Protein AF-A0A9N8DLI1-F1 (afdb_monomer)

Organism: NCBI:txid568900

pLDDT: mean 84.22, std 17.01, range [37.91, 98.12]

Foldseek 3Di:
DDDQDPDDLVRLLVVVVCCQQPPDDPVSNVLVVLLVCLLQVCCVPPVPFPLNVLSVVLVVQLSSVLSVVCRVVVHDDLCSLVSLVSVVVSLVVLVVCLVVVVGDPDPVVSVSSVVNSVSSVVSNVVSVVSVCCVPPVVDPPPPVRDPDPPPPPPD

Structure (mmCIF, N/CA/C/O backbone):
data_AF-A0A9N8DLI1-F1
#
_entry.id   AF-A0A9N8DLI1-F1
#
loop_
_atom_site.group_PDB
_atom_site.id
_atom_site.type_symbol
_atom_site.label_atom_id
_atom_site.label_alt_id
_atom_site.label_comp_id
_atom_site.label_asym_id
_atom_site.label_entity_id
_atom_site.label_seq_id
_atom_site.pdbx_PDB_ins_code
_atom_site.Cartn_x
_atom_site.Cartn_y
_atom_site.Cartn_z
_atom_site.occupancy
_atom_site.B_iso_or_equiv
_atom_site.auth_seq_id
_atom_site.auth_comp_id
_atom_site.auth_asym_id
_atom_site.auth_atom_id
_atom_site.pdbx_PDB_model_num
ATOM 1 N N . MET A 1 1 ? -13.341 13.118 25.502 1.00 39.91 1 MET A N 1
ATOM 2 C CA . MET A 1 1 ? -11.985 12.833 24.986 1.00 39.91 1 MET A CA 1
ATOM 3 C C . MET A 1 1 ? -11.556 11.489 25.553 1.00 39.91 1 MET A C 1
ATOM 5 O O . MET A 1 1 ? -11.297 11.424 26.745 1.00 39.91 1 MET A O 1
ATOM 9 N N . MET A 1 2 ? -11.585 10.413 24.760 1.00 39.50 2 MET A N 1
ATOM 10 C CA . MET A 1 2 ? -11.007 9.127 25.178 1.00 39.50 2 MET A CA 1
ATOM 11 C C . MET A 1 2 ? -9.480 9.248 25.157 1.00 39.50 2 MET A C 1
ATOM 13 O O . MET A 1 2 ? -8.922 9.798 24.210 1.00 39.50 2 MET A O 1
ATOM 17 N N . SER A 1 3 ? -8.821 8.794 26.222 1.00 46.59 3 SER A N 1
ATOM 18 C CA . SER A 1 3 ? -7.362 8.766 26.324 1.00 46.59 3 SER A CA 1
ATOM 19 C C . SER A 1 3 ? -6.767 7.864 25.234 1.00 46.59 3 SER A C 1
ATOM 21 O O . SER A 1 3 ? -7.313 6.777 25.023 1.00 46.59 3 SER A O 1
ATOM 23 N N . PRO A 1 4 ? -5.648 8.243 24.588 1.00 54.41 4 PRO A N 1
ATOM 24 C CA . PRO A 1 4 ? -4.951 7.372 23.647 1.00 54.41 4 PRO A CA 1
ATOM 25 C C . PRO A 1 4 ? -4.639 6.029 24.313 1.00 54.41 4 PRO A C 1
ATOM 27 O O . PRO A 1 4 ? -4.115 5.996 25.429 1.00 54.41 4 PRO A O 1
ATOM 30 N N . THR A 1 5 ? -4.965 4.918 23.655 1.00 56.47 5 THR A N 1
ATOM 31 C CA . THR A 1 5 ? -4.577 3.585 24.126 1.00 56.47 5 THR A CA 1
ATOM 32 C C . THR A 1 5 ? -3.052 3.514 24.197 1.00 56.47 5 THR A C 1
ATOM 34 O O . THR A 1 5 ? -2.377 3.656 23.181 1.00 56.47 5 THR A O 1
ATOM 37 N N . THR A 1 6 ? -2.499 3.291 25.388 1.00 63.59 6 THR A N 1
ATOM 38 C CA . THR A 1 6 ? -1.052 3.288 25.685 1.00 63.59 6 THR A CA 1
ATOM 39 C C . THR A 1 6 ? -0.322 2.031 25.186 1.00 63.59 6 THR A C 1
ATOM 41 O O . THR A 1 6 ? 0.700 1.628 25.747 1.00 63.59 6 THR A O 1
ATOM 44 N N . SER A 1 7 ? -0.833 1.360 24.150 1.00 71.75 7 SER A N 1
ATOM 45 C CA . SER A 1 7 ? -0.182 0.177 23.588 1.00 71.75 7 SER A CA 1
ATOM 46 C C . SER A 1 7 ? 1.100 0.578 22.854 1.00 71.75 7 SER A C 1
ATOM 48 O O . SER A 1 7 ? 1.153 1.583 22.148 1.00 71.75 7 SER A O 1
ATOM 50 N N . SER A 1 8 ? 2.165 -0.207 23.021 1.00 87.19 8 SER A N 1
ATOM 51 C CA . SER A 1 8 ? 3.392 -0.014 22.249 1.00 87.19 8 SER A CA 1
ATOM 52 C C . SER A 1 8 ? 3.128 -0.257 20.757 1.00 87.19 8 SER A C 1
ATOM 54 O O . SER A 1 8 ? 2.272 -1.068 20.399 1.00 87.19 8 SER A O 1
ATOM 56 N N . LEU A 1 9 ? 3.884 0.413 19.879 1.00 86.12 9 LEU A N 1
ATOM 57 C CA . LEU A 1 9 ? 3.731 0.287 18.422 1.00 86.12 9 LEU A CA 1
ATOM 58 C C . LEU A 1 9 ? 3.698 -1.183 17.933 1.00 86.12 9 LEU A C 1
ATOM 60 O O . LEU A 1 9 ? 2.785 -1.523 17.179 1.00 86.12 9 LEU A O 1
ATOM 64 N N . PRO A 1 10 ? 4.586 -2.097 18.392 1.00 88.69 10 PRO A N 1
ATOM 65 C CA . PRO A 1 10 ? 4.531 -3.500 17.975 1.00 88.69 10 PRO A CA 1
ATOM 66 C C . PRO A 1 10 ? 3.240 -4.202 18.402 1.00 88.69 10 PRO A C 1
ATOM 68 O O . PRO A 1 10 ? 2.704 -5.021 17.660 1.00 88.69 10 PRO A O 1
ATOM 71 N N . ARG A 1 11 ? 2.712 -3.870 19.585 1.00 88.75 11 ARG A N 1
ATOM 72 C CA . ARG A 1 11 ? 1.458 -4.441 20.077 1.00 88.75 11 ARG A CA 1
ATOM 73 C C . ARG A 1 11 ? 0.274 -3.971 19.238 1.00 88.75 11 ARG A C 1
ATOM 75 O O . ARG A 1 11 ? -0.532 -4.803 18.840 1.00 88.75 11 ARG A O 1
ATOM 82 N N . ALA A 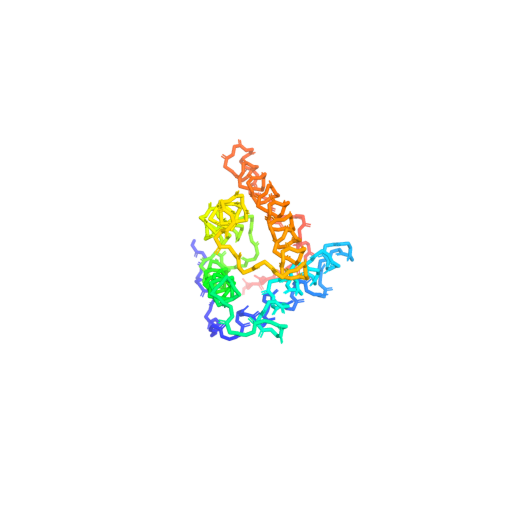1 12 ? 0.200 -2.677 18.926 1.00 87.69 12 ALA A N 1
ATOM 83 C CA . ALA A 1 12 ? -0.847 -2.132 18.062 1.00 87.69 12 ALA A CA 1
ATOM 84 C C . ALA A 1 12 ? -0.821 -2.771 16.665 1.00 87.69 12 ALA A C 1
ATOM 86 O O . ALA A 1 12 ? -1.864 -3.149 16.138 1.00 87.69 12 ALA A O 1
ATOM 87 N N . MET A 1 13 ? 0.374 -2.968 16.099 1.00 88.38 13 MET A N 1
ATOM 88 C CA . MET A 1 13 ? 0.537 -3.653 14.817 1.00 88.38 13 MET A CA 1
ATOM 89 C C . MET A 1 13 ? 0.039 -5.107 14.880 1.00 88.38 13 MET A C 1
ATOM 91 O O . MET A 1 13 ? -0.690 -5.546 13.993 1.00 88.38 13 MET A O 1
ATOM 95 N N . MET A 1 14 ? 0.375 -5.849 15.942 1.00 89.94 14 MET A N 1
ATOM 96 C CA . MET A 1 14 ? -0.097 -7.227 16.134 1.00 89.94 14 MET A CA 1
ATOM 97 C C . MET A 1 14 ? -1.614 -7.311 16.336 1.00 89.94 14 MET A C 1
ATOM 99 O O . MET A 1 14 ? -2.251 -8.216 15.798 1.00 89.94 14 MET A O 1
ATOM 103 N N . GLU A 1 15 ? -2.204 -6.375 17.079 1.00 89.00 15 GLU A N 1
ATOM 104 C CA . GLU A 1 15 ? -3.658 -6.276 17.248 1.00 89.00 15 GLU A CA 1
ATOM 105 C C . GLU A 1 15 ? -4.347 -5.997 15.907 1.00 89.00 15 GLU A C 1
ATOM 107 O O . GLU A 1 15 ? -5.301 -6.692 15.549 1.00 89.00 15 GLU A O 1
ATOM 112 N N . LEU A 1 16 ? -3.819 -5.048 15.129 1.00 87.06 16 LEU A N 1
ATOM 113 C CA . LEU A 1 16 ? -4.317 -4.701 13.800 1.00 87.06 16 LEU A CA 1
ATOM 114 C C . LEU A 1 16 ? -4.292 -5.910 12.857 1.00 87.06 16 LEU A C 1
ATOM 116 O O . LEU A 1 16 ? -5.321 -6.267 12.278 1.00 87.06 16 LEU A O 1
ATOM 120 N N . VAL A 1 17 ? -3.148 -6.591 12.764 1.00 87.94 17 VAL A N 1
ATOM 121 C CA . VAL A 1 17 ? -2.988 -7.795 11.935 1.00 87.94 17 VAL A CA 1
ATOM 122 C C . VAL A 1 17 ? -3.906 -8.921 12.419 1.00 87.94 17 VAL A C 1
ATOM 124 O O . VAL A 1 17 ? -4.575 -9.568 11.612 1.00 87.94 17 VAL A O 1
ATOM 127 N N . GLY A 1 18 ? -3.997 -9.138 13.733 1.00 87.31 18 GLY A N 1
ATOM 128 C CA . GLY A 1 18 ? -4.867 -10.157 14.319 1.00 87.31 18 GLY A CA 1
ATOM 129 C C . GLY A 1 18 ? -6.342 -9.931 13.984 1.00 87.31 18 GLY A C 1
ATOM 130 O O . GLY A 1 18 ? -7.045 -10.874 13.620 1.00 87.31 18 GLY A O 1
ATOM 131 N N . ILE A 1 19 ? -6.813 -8.683 14.035 1.00 86.88 19 ILE A N 1
ATOM 132 C CA . ILE A 1 19 ? -8.185 -8.332 13.646 1.00 86.88 19 ILE A CA 1
ATOM 133 C C . ILE A 1 19 ? -8.413 -8.619 12.157 1.00 86.88 19 ILE A C 1
ATOM 135 O O . ILE A 1 19 ? -9.388 -9.296 11.815 1.00 86.88 19 ILE A O 1
ATOM 139 N N . MET A 1 20 ? -7.503 -8.178 11.285 1.00 85.62 20 MET A N 1
ATOM 140 C CA . MET A 1 20 ? -7.612 -8.387 9.835 1.00 85.62 20 MET A CA 1
ATOM 141 C C . MET A 1 20 ? -7.672 -9.869 9.454 1.00 85.62 20 MET A C 1
ATOM 143 O O . MET A 1 20 ? -8.446 -10.252 8.580 1.00 85.62 20 MET A O 1
ATOM 147 N N . LEU A 1 21 ? -6.881 -10.719 10.115 1.00 86.19 21 LEU A N 1
ATOM 148 C CA . LEU A 1 21 ? -6.767 -12.136 9.758 1.00 86.19 21 LEU A CA 1
ATOM 149 C C . LEU A 1 21 ? -7.802 -13.032 10.445 1.00 86.19 21 LEU A C 1
ATOM 151 O O . LEU A 1 21 ? -8.204 -14.050 9.879 1.00 86.19 21 LEU A O 1
ATOM 155 N N . LEU A 1 22 ? -8.247 -12.686 11.655 1.00 88.31 22 LEU A N 1
ATOM 156 C CA . LEU A 1 22 ? -9.095 -13.573 12.461 1.00 88.31 22 LEU A CA 1
ATOM 157 C C . LEU A 1 22 ? -10.547 -13.113 12.547 1.00 88.31 22 LEU A C 1
ATOM 159 O O . LEU A 1 22 ? -11.433 -13.955 12.712 1.00 88.31 22 LEU A O 1
ATOM 163 N N . LYS A 1 23 ? -10.808 -11.806 12.428 1.00 86.38 23 LYS A N 1
ATOM 164 C CA . LYS A 1 23 ? -12.135 -11.233 12.698 1.00 86.38 23 LYS A CA 1
ATOM 165 C C . LYS A 1 23 ? -12.874 -10.749 11.455 1.00 86.38 23 LYS A C 1
ATOM 167 O O . LYS A 1 23 ? -14.099 -10.731 11.467 1.00 86.38 23 LYS A O 1
ATOM 172 N N . PHE A 1 24 ? -12.178 -10.418 10.370 1.00 84.06 24 PHE A N 1
ATOM 173 C CA . PHE A 1 24 ? -12.847 -10.001 9.132 1.00 84.06 24 PHE A CA 1
ATOM 174 C C . PHE A 1 24 ? -13.675 -11.142 8.510 1.00 84.06 24 PHE A C 1
ATOM 176 O O . PHE A 1 24 ? -13.398 -12.310 8.763 1.00 84.06 24 PHE A O 1
ATOM 183 N N . PRO A 1 25 ? -14.689 -10.867 7.682 1.00 89.31 25 PRO A N 1
ATOM 184 C CA . PRO A 1 25 ? -15.332 -11.878 6.844 1.00 89.31 25 PRO A CA 1
ATOM 185 C C . PRO A 1 25 ? -14.320 -12.671 5.988 1.00 89.31 25 PRO A C 1
ATOM 187 O O . PRO A 1 25 ? -13.335 -12.085 5.531 1.00 89.31 25 PRO A O 1
ATOM 190 N N . PRO A 1 26 ? -14.544 -13.972 5.706 1.00 89.62 26 PRO A N 1
ATOM 191 C CA . PRO A 1 26 ? -13.588 -14.802 4.963 1.00 89.62 26 PRO A CA 1
ATOM 192 C C . PRO A 1 26 ? -13.160 -14.224 3.609 1.00 89.62 26 PRO A C 1
ATOM 194 O O . PRO A 1 26 ? -11.979 -14.263 3.274 1.00 89.62 26 PRO A O 1
ATOM 197 N N . PHE A 1 27 ? -14.090 -13.629 2.855 1.00 90.88 27 PHE A N 1
ATOM 198 C CA . PHE A 1 27 ? -13.770 -13.026 1.560 1.00 90.88 27 PHE A CA 1
ATOM 199 C C . PHE A 1 27 ? -12.796 -11.841 1.692 1.00 90.88 27 PHE A C 1
ATOM 201 O O . PHE A 1 27 ? -11.872 -11.724 0.890 1.00 90.88 27 PHE A O 1
ATOM 208 N N . LEU A 1 28 ? -12.936 -11.009 2.735 1.00 88.69 28 LEU A N 1
ATOM 209 C CA . LEU A 1 28 ? -12.012 -9.902 3.004 1.00 88.69 28 LEU A CA 1
ATOM 210 C C . LEU A 1 28 ? -10.641 -10.407 3.450 1.00 88.69 28 LEU A C 1
ATOM 212 O O . LEU A 1 28 ? -9.632 -9.838 3.051 1.00 88.69 28 LEU A O 1
ATOM 216 N N . ARG A 1 29 ? -10.577 -11.505 4.212 1.00 91.88 29 ARG A N 1
ATOM 217 C CA . ARG A 1 29 ? -9.291 -12.132 4.568 1.00 91.88 29 ARG A CA 1
ATOM 218 C C . ARG A 1 29 ? -8.546 -12.605 3.327 1.00 91.88 29 ARG A C 1
ATOM 220 O O . ARG A 1 29 ? -7.366 -12.311 3.185 1.00 91.88 29 ARG A O 1
ATOM 227 N N . ILE A 1 30 ? -9.237 -13.309 2.426 1.00 94.56 30 ILE A N 1
ATOM 228 C CA . ILE A 1 30 ? -8.654 -13.783 1.162 1.00 94.56 30 ILE A CA 1
ATOM 229 C C . ILE A 1 30 ? -8.159 -12.592 0.338 1.00 94.56 30 ILE A C 1
ATOM 231 O O . ILE A 1 30 ? -7.045 -12.636 -0.186 1.00 94.56 30 ILE A O 1
ATOM 235 N N . TRP A 1 31 ? -8.945 -11.514 0.271 1.00 94.81 31 TRP A N 1
ATOM 236 C CA . TRP A 1 31 ? -8.546 -10.289 -0.418 1.00 94.81 31 TRP A CA 1
ATOM 237 C C . TRP A 1 31 ? -7.285 -9.662 0.189 1.00 94.81 31 TRP A C 1
ATOM 239 O O . TRP A 1 31 ? -6.338 -9.381 -0.539 1.00 94.81 31 TRP A O 1
ATOM 249 N N . ILE A 1 32 ? -7.223 -9.512 1.515 1.00 91.81 32 ILE A N 1
ATOM 250 C CA . ILE A 1 32 ? -6.060 -8.948 2.221 1.00 91.81 32 ILE A CA 1
ATOM 251 C C . ILE A 1 32 ? -4.819 -9.813 2.015 1.00 91.81 32 ILE A C 1
ATOM 253 O O . ILE A 1 32 ? -3.756 -9.285 1.699 1.00 91.81 32 ILE A O 1
ATOM 257 N N . ILE A 1 33 ? -4.945 -11.137 2.148 1.00 94.19 33 ILE A N 1
ATOM 258 C CA . ILE A 1 33 ? -3.837 -12.068 1.904 1.00 94.19 33 ILE A CA 1
ATOM 259 C C . ILE A 1 33 ? -3.339 -11.904 0.468 1.00 94.19 33 ILE A C 1
ATOM 261 O O . ILE A 1 33 ? -2.144 -11.732 0.260 1.00 94.19 33 ILE A O 1
ATOM 265 N N . THR A 1 34 ? -4.251 -11.868 -0.506 1.00 95.31 34 THR A N 1
ATOM 266 C CA . THR A 1 34 ? -3.912 -11.645 -1.918 1.00 95.31 34 THR A CA 1
ATOM 267 C C . THR A 1 34 ? -3.157 -10.327 -2.095 1.00 95.31 34 THR A C 1
ATOM 269 O O . THR A 1 34 ? -2.069 -10.311 -2.668 1.00 95.31 34 THR A O 1
ATOM 272 N N . LEU A 1 35 ? -3.683 -9.230 -1.548 1.00 94.31 35 LEU A N 1
ATOM 273 C CA . LEU A 1 35 ? -3.079 -7.902 -1.634 1.00 94.31 35 LEU A CA 1
ATOM 274 C C . LEU A 1 35 ? -1.656 -7.884 -1.055 1.00 94.31 35 LEU A C 1
ATOM 276 O O . LEU A 1 35 ? -0.726 -7.393 -1.698 1.00 94.31 35 LEU A O 1
ATOM 280 N N . VAL A 1 36 ? -1.468 -8.447 0.141 1.00 93.62 36 VAL A N 1
ATOM 281 C CA . VAL A 1 36 ? -0.160 -8.525 0.805 1.00 93.62 36 VAL A CA 1
ATOM 282 C C . VAL A 1 36 ? 0.798 -9.407 0.004 1.00 93.62 36 VAL A C 1
ATOM 284 O O . VAL A 1 36 ? 1.944 -9.014 -0.212 1.00 93.62 36 VAL A O 1
ATOM 287 N N . SER A 1 37 ? 0.336 -10.552 -0.504 1.00 95.12 37 SER A N 1
ATOM 288 C CA . SER A 1 37 ? 1.142 -11.446 -1.340 1.00 95.12 37 SER A CA 1
ATOM 289 C C . SER A 1 37 ? 1.628 -10.766 -2.617 1.00 95.12 37 SER A C 1
ATOM 291 O O . SER A 1 37 ? 2.796 -10.920 -2.963 1.00 95.12 37 SER A O 1
ATOM 293 N N . PHE A 1 38 ? 0.791 -9.974 -3.293 1.00 95.81 38 PHE A N 1
ATOM 294 C CA . PHE A 1 38 ? 1.227 -9.221 -4.472 1.00 95.81 38 PHE A CA 1
ATOM 295 C C . PHE A 1 38 ? 2.280 -8.166 -4.121 1.00 95.81 38 PHE A C 1
ATOM 297 O O . PHE A 1 38 ? 3.299 -8.088 -4.805 1.00 95.81 38 PHE A O 1
ATOM 304 N N . ASN A 1 39 ? 2.080 -7.399 -3.045 1.00 96.00 39 ASN A N 1
ATOM 305 C CA . ASN A 1 39 ? 3.008 -6.332 -2.653 1.00 96.00 39 ASN A CA 1
ATOM 306 C C . ASN A 1 39 ? 4.348 -6.870 -2.104 1.00 96.00 39 ASN A C 1
ATOM 308 O O . ASN A 1 39 ? 5.394 -6.279 -2.365 1.00 96.00 39 ASN A O 1
ATOM 312 N N . ILE A 1 40 ? 4.350 -8.006 -1.396 1.00 95.69 40 ILE A N 1
ATOM 313 C CA . ILE A 1 40 ? 5.581 -8.657 -0.905 1.00 95.69 40 ILE A CA 1
ATOM 314 C C . ILE A 1 40 ? 6.242 -9.512 -1.993 1.00 95.69 40 ILE A C 1
ATOM 316 O O . ILE A 1 40 ? 7.466 -9.603 -2.042 1.00 95.69 40 ILE A O 1
ATOM 320 N N . GLY A 1 41 ? 5.470 -10.115 -2.900 1.00 94.44 41 GLY A N 1
ATOM 321 C CA . GLY A 1 41 ? 5.989 -11.027 -3.924 1.00 94.44 41 GLY A CA 1
ATOM 322 C C . GLY A 1 41 ? 7.121 -10.422 -4.755 1.00 94.44 41 GLY A C 1
ATOM 323 O O . GLY A 1 41 ? 8.076 -11.115 -5.084 1.00 94.44 41 GLY A O 1
ATOM 324 N N . GLY A 1 42 ? 7.084 -9.110 -4.994 1.00 91.12 42 GLY A N 1
ATOM 325 C CA . GLY A 1 42 ? 8.132 -8.395 -5.718 1.00 91.12 42 GLY A CA 1
ATOM 326 C C . GLY A 1 42 ? 9.510 -8.505 -5.083 1.00 91.12 42 GLY A C 1
ATOM 327 O O . GLY A 1 42 ? 10.471 -8.821 -5.776 1.00 91.12 42 GLY A O 1
ATOM 328 N N . ILE A 1 43 ? 9.629 -8.263 -3.774 1.00 94.06 43 ILE A N 1
ATOM 329 C CA . ILE A 1 43 ? 10.945 -8.297 -3.121 1.00 94.06 43 ILE A CA 1
ATOM 330 C C . ILE A 1 43 ? 11.495 -9.726 -3.032 1.00 94.06 43 ILE A C 1
ATOM 332 O O . ILE A 1 43 ? 12.707 -9.913 -3.032 1.00 94.06 43 ILE A O 1
ATOM 336 N N . LEU A 1 44 ? 10.614 -10.732 -2.999 1.00 95.12 44 LEU A N 1
ATOM 337 C CA . LEU A 1 44 ? 10.999 -12.144 -2.960 1.00 95.12 44 LEU A CA 1
ATOM 338 C C . LEU A 1 44 ? 11.425 -12.671 -4.335 1.00 95.12 44 LEU A C 1
ATOM 340 O O . LEU A 1 44 ? 12.391 -13.421 -4.429 1.00 95.12 44 LEU A O 1
ATOM 344 N N . LEU A 1 45 ? 10.702 -12.287 -5.389 1.00 93.88 45 LEU A N 1
ATOM 345 C CA . LEU A 1 45 ? 10.912 -12.796 -6.746 1.00 93.88 45 LEU A CA 1
ATOM 346 C C . LEU A 1 45 ? 11.921 -11.955 -7.539 1.00 93.88 45 LEU A C 1
ATOM 348 O O . LEU A 1 45 ? 12.699 -12.504 -8.313 1.00 93.88 45 LEU A O 1
ATOM 352 N N . PHE A 1 46 ? 11.942 -10.634 -7.330 1.00 94.31 46 PHE A N 1
ATOM 353 C CA . PHE A 1 46 ? 12.775 -9.690 -8.082 1.00 94.31 46 PHE A CA 1
ATOM 354 C C . PHE A 1 46 ? 13.472 -8.667 -7.153 1.00 94.31 46 PHE A C 1
ATOM 356 O O . PHE A 1 46 ? 13.245 -7.457 -7.265 1.00 94.31 46 PHE A O 1
ATOM 363 N N . PRO A 1 47 ? 14.354 -9.104 -6.233 1.00 94.75 47 PRO A N 1
ATOM 364 C CA . PRO A 1 47 ? 14.953 -8.237 -5.207 1.00 94.75 47 PRO A CA 1
ATOM 365 C C . PRO A 1 47 ? 15.833 -7.104 -5.759 1.00 94.75 47 PRO A C 1
ATOM 367 O O . PRO A 1 47 ? 16.030 -6.083 -5.099 1.00 94.75 47 PRO A O 1
ATOM 370 N N . SER A 1 48 ? 16.385 -7.263 -6.964 1.00 94.06 48 SER A N 1
ATOM 371 C CA . SER A 1 48 ? 17.287 -6.278 -7.576 1.00 94.06 48 SER A CA 1
ATOM 372 C C . SER A 1 48 ? 16.558 -5.152 -8.313 1.00 94.06 48 SER A C 1
ATOM 374 O O . SER A 1 48 ? 17.165 -4.112 -8.578 1.00 94.06 48 SER A O 1
ATOM 376 N N . VAL A 1 49 ? 15.270 -5.333 -8.611 1.00 94.50 49 VAL A N 1
ATOM 377 C CA . VAL A 1 49 ? 14.455 -4.418 -9.419 1.00 94.50 49 VAL A CA 1
ATOM 378 C C . VAL A 1 49 ? 14.071 -3.174 -8.607 1.00 94.50 49 VAL A C 1
ATOM 380 O O . VAL A 1 49 ? 13.856 -3.233 -7.398 1.00 94.50 49 VAL A O 1
ATOM 383 N N . LEU A 1 50 ? 14.030 -2.005 -9.251 1.00 95.88 50 LEU A N 1
ATOM 384 C CA . LEU A 1 50 ? 13.726 -0.746 -8.566 1.00 95.88 50 LEU A CA 1
ATOM 385 C C . LEU A 1 50 ? 12.267 -0.710 -8.102 1.00 95.88 50 LEU A C 1
ATOM 387 O O . LEU A 1 50 ? 11.979 -0.348 -6.964 1.00 95.88 50 LEU A O 1
ATOM 391 N N . GLU A 1 51 ? 11.355 -1.109 -8.979 1.00 96.56 51 GLU A N 1
ATOM 392 C CA . GLU A 1 51 ? 9.916 -1.111 -8.754 1.00 96.56 51 GLU A CA 1
ATOM 393 C C . GLU A 1 51 ? 9.555 -1.938 -7.516 1.00 96.56 51 GLU A C 1
ATOM 395 O O . GLU A 1 51 ? 8.755 -1.490 -6.700 1.00 96.56 51 GLU A O 1
ATOM 400 N N . THR A 1 52 ? 10.199 -3.091 -7.311 1.00 96.00 52 THR A N 1
ATOM 401 C CA . THR A 1 52 ? 9.940 -3.960 -6.151 1.00 96.00 52 THR A CA 1
ATOM 402 C C . THR A 1 52 ? 10.390 -3.333 -4.841 1.00 96.00 52 THR A C 1
ATOM 404 O O . THR A 1 52 ? 9.659 -3.397 -3.853 1.00 96.00 52 THR A O 1
ATOM 407 N N . LYS A 1 53 ? 11.541 -2.653 -4.834 1.00 97.25 53 LYS A N 1
ATOM 408 C CA . LYS A 1 53 ? 12.029 -1.895 -3.672 1.00 97.25 53 LYS A CA 1
ATOM 409 C C . LYS A 1 53 ? 11.096 -0.739 -3.329 1.00 97.25 53 LYS A C 1
ATOM 411 O O . LYS A 1 53 ? 10.807 -0.522 -2.156 1.00 97.25 53 LYS A O 1
ATOM 416 N N . VAL A 1 54 ? 10.603 -0.020 -4.338 1.00 97.75 54 VAL A N 1
ATOM 417 C CA . VAL A 1 54 ? 9.665 1.096 -4.145 1.00 97.75 54 VAL A CA 1
ATOM 418 C C . VAL A 1 54 ? 8.315 0.592 -3.627 1.00 97.75 54 VAL A C 1
ATOM 420 O O . VAL A 1 54 ? 7.807 1.142 -2.652 1.00 97.75 54 VAL A O 1
ATOM 423 N N . ILE A 1 55 ? 7.765 -0.482 -4.207 1.00 97.69 55 ILE A N 1
ATOM 424 C CA . ILE A 1 55 ? 6.530 -1.127 -3.727 1.00 97.69 55 ILE A CA 1
ATOM 425 C C . ILE A 1 55 ? 6.694 -1.568 -2.268 1.00 97.69 55 ILE A C 1
ATOM 427 O O . ILE A 1 55 ? 5.846 -1.262 -1.432 1.00 97.69 55 ILE A O 1
ATOM 431 N N . PHE A 1 56 ? 7.811 -2.221 -1.936 1.00 97.31 56 PHE A N 1
ATOM 432 C CA . PHE A 1 56 ? 8.095 -2.654 -0.571 1.00 97.31 56 PHE A CA 1
ATOM 433 C C . PHE A 1 56 ? 8.234 -1.471 0.398 1.00 97.31 56 PHE A C 1
ATOM 435 O O . PHE A 1 56 ? 7.700 -1.515 1.506 1.00 97.31 56 PHE A O 1
ATOM 442 N N . ALA A 1 57 ? 8.894 -0.384 -0.007 1.00 97.12 57 ALA A N 1
ATOM 443 C CA . ALA A 1 57 ? 8.995 0.824 0.807 1.00 97.12 57 ALA A CA 1
ATOM 444 C C . ALA A 1 57 ? 7.616 1.450 1.073 1.00 97.12 57 ALA A C 1
ATOM 446 O O . ALA A 1 57 ? 7.297 1.763 2.219 1.00 97.12 57 ALA A O 1
ATOM 447 N N . VAL A 1 58 ? 6.774 1.577 0.041 1.00 97.25 58 VAL A N 1
ATOM 448 C CA . VAL A 1 58 ? 5.402 2.098 0.164 1.00 97.25 58 VAL A CA 1
ATOM 449 C C . VAL A 1 58 ? 4.544 1.216 1.066 1.00 97.25 58 VAL A C 1
ATOM 451 O O . VAL A 1 58 ? 3.860 1.746 1.939 1.00 97.25 58 VAL A O 1
ATOM 454 N N . LEU A 1 59 ? 4.643 -0.110 0.932 1.00 95.88 59 LEU A N 1
ATOM 455 C CA . LEU A 1 59 ? 3.971 -1.057 1.822 1.00 95.88 59 LEU A CA 1
ATOM 456 C C . LEU A 1 59 ? 4.331 -0.788 3.290 1.00 95.88 59 LEU A C 1
ATOM 458 O O . LEU A 1 59 ? 3.439 -0.646 4.124 1.00 95.88 59 LEU A O 1
ATOM 462 N N . ASN A 1 60 ? 5.624 -0.669 3.604 1.00 95.31 60 ASN A N 1
ATOM 463 C CA . ASN A 1 60 ? 6.080 -0.406 4.970 1.00 95.31 60 ASN A CA 1
ATOM 464 C C . ASN A 1 60 ? 5.606 0.963 5.482 1.00 95.31 60 ASN A C 1
ATOM 466 O O . ASN A 1 60 ? 5.128 1.057 6.612 1.00 95.31 60 ASN A O 1
ATOM 470 N N . MET A 1 61 ? 5.677 2.014 4.657 1.00 96.44 61 MET A N 1
ATOM 471 C CA . MET A 1 61 ? 5.165 3.342 5.026 1.00 96.44 61 MET A CA 1
ATOM 472 C C . MET A 1 61 ? 3.659 3.315 5.311 1.00 96.44 61 MET A C 1
ATOM 474 O O . MET A 1 61 ? 3.215 3.911 6.292 1.00 96.44 61 MET A O 1
ATOM 478 N N . GLY A 1 62 ? 2.882 2.586 4.508 1.00 94.56 62 GLY A N 1
ATOM 479 C CA . GLY A 1 62 ? 1.452 2.409 4.738 1.00 94.56 62 GLY A CA 1
ATOM 480 C C . GLY A 1 62 ? 1.146 1.642 6.018 1.00 94.56 62 GLY A C 1
ATOM 481 O O . GLY A 1 62 ? 0.304 2.083 6.790 1.00 94.56 62 GLY A O 1
ATOM 482 N N . VAL A 1 63 ? 1.859 0.547 6.305 1.00 93.00 63 VAL A N 1
ATOM 483 C CA . VAL A 1 63 ? 1.687 -0.208 7.563 1.00 93.00 63 VAL A CA 1
ATOM 484 C C . VAL A 1 63 ? 1.983 0.672 8.780 1.00 93.00 63 VAL A C 1
ATOM 486 O O . VAL A 1 63 ? 1.217 0.667 9.748 1.00 93.00 63 VAL A O 1
ATOM 489 N N . LEU A 1 64 ? 3.058 1.464 8.730 1.00 94.38 64 LEU A N 1
ATOM 490 C CA . LEU A 1 64 ? 3.408 2.393 9.805 1.00 94.38 64 LEU A CA 1
ATOM 491 C C . LEU A 1 64 ? 2.337 3.471 9.990 1.00 94.38 64 LEU A C 1
ATOM 493 O O . LEU A 1 64 ? 1.887 3.695 11.114 1.00 94.38 64 LEU A O 1
ATOM 497 N N . LEU A 1 65 ? 1.885 4.093 8.897 1.00 94.44 65 LEU A N 1
ATOM 498 C CA . LEU A 1 65 ? 0.831 5.103 8.946 1.00 94.44 65 LEU A CA 1
ATOM 499 C C . LEU A 1 65 ? -0.488 4.507 9.453 1.00 94.44 65 LEU A C 1
ATOM 501 O O . LEU A 1 65 ? -1.127 5.096 10.316 1.00 94.44 65 LEU A O 1
ATOM 505 N N . MET A 1 66 ? -0.871 3.316 8.996 1.00 93.56 66 MET A N 1
ATOM 506 C CA . MET A 1 66 ? -2.088 2.646 9.453 1.00 93.56 66 MET A CA 1
ATOM 507 C C . MET A 1 66 ? -2.032 2.320 10.944 1.00 93.56 66 MET A C 1
ATOM 509 O O . MET A 1 66 ? -3.008 2.545 11.657 1.00 93.56 66 MET A O 1
ATOM 513 N N . THR A 1 67 ? -0.884 1.841 11.430 1.00 91.81 67 THR A N 1
ATOM 514 C CA . THR A 1 67 ? -0.683 1.556 12.857 1.00 91.81 67 THR A CA 1
ATOM 515 C C . THR A 1 67 ? -0.778 2.838 13.683 1.00 91.81 67 THR A C 1
ATOM 517 O O . THR A 1 67 ? -1.454 2.860 14.712 1.00 91.81 67 THR A O 1
ATOM 520 N N . PHE A 1 68 ? -0.173 3.927 13.205 1.00 91.75 68 PHE A N 1
ATOM 521 C CA . PHE A 1 68 ? -0.290 5.238 13.836 1.00 91.75 68 PHE A CA 1
ATOM 522 C C . PHE A 1 68 ? -1.747 5.720 13.889 1.00 91.75 68 PHE A C 1
ATOM 524 O O . PHE A 1 68 ? -2.216 6.115 14.954 1.00 91.75 68 PHE A O 1
ATOM 531 N N . LEU A 1 69 ? -2.491 5.642 12.779 1.00 89.44 69 LEU A N 1
ATOM 532 C CA . LEU A 1 69 ? -3.901 6.049 12.726 1.00 89.44 69 LEU A CA 1
ATOM 533 C C . LEU A 1 69 ? -4.779 5.177 13.634 1.00 89.44 69 LEU A C 1
ATOM 535 O O . LEU A 1 69 ? -5.644 5.704 14.330 1.00 89.44 69 LEU A O 1
ATOM 539 N N . TYR A 1 70 ? -4.530 3.867 13.679 1.00 87.81 70 TYR A N 1
ATOM 540 C CA . TYR A 1 70 ? -5.216 2.945 14.587 1.00 87.81 70 TYR A CA 1
ATOM 541 C C . TYR A 1 70 ? -5.036 3.361 16.052 1.00 87.81 70 TYR A C 1
ATOM 543 O O . TYR A 1 70 ? -6.011 3.432 16.797 1.00 87.81 70 TYR A O 1
ATOM 551 N N . GLN A 1 71 ? -3.810 3.703 16.459 1.00 88.06 71 GLN A N 1
ATOM 552 C CA . GLN A 1 71 ? -3.540 4.192 17.815 1.00 88.06 71 GLN A CA 1
ATOM 553 C C . GLN A 1 71 ? -4.162 5.568 18.068 1.00 88.06 71 GLN A C 1
ATOM 555 O O . GLN A 1 71 ? -4.764 5.789 19.118 1.00 88.06 71 GLN A O 1
ATOM 560 N N . TYR A 1 72 ? -4.035 6.484 17.106 1.00 87.69 72 TYR A N 1
ATOM 561 C 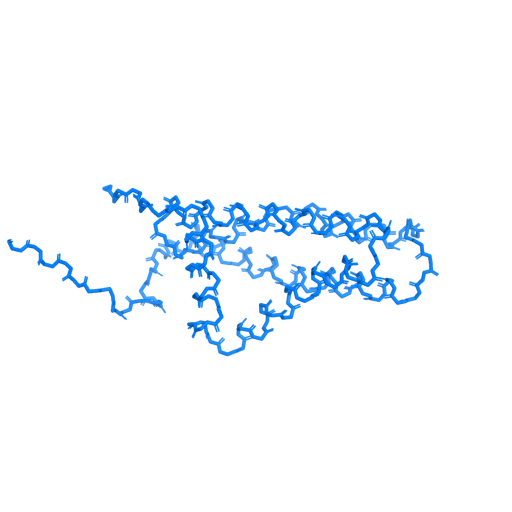CA . TYR A 1 72 ? -4.526 7.855 17.217 1.00 87.69 72 TYR A CA 1
ATOM 562 C C . TYR A 1 72 ? -6.051 7.916 17.375 1.00 87.69 72 TYR A C 1
ATOM 564 O O . TYR A 1 72 ? -6.556 8.667 18.208 1.00 87.69 72 TYR A O 1
ATOM 572 N N . TYR A 1 73 ? -6.784 7.093 16.621 1.00 84.62 73 TYR A N 1
ATOM 573 C CA . TYR A 1 73 ? -8.246 7.015 16.691 1.00 84.62 73 TYR A CA 1
ATOM 574 C C . TYR A 1 73 ? -8.767 5.982 17.702 1.00 84.62 73 TYR A C 1
ATOM 576 O O . TYR A 1 73 ? -9.980 5.849 17.858 1.00 84.62 73 TYR A O 1
ATOM 584 N N . GLY A 1 74 ? -7.881 5.268 18.404 1.00 80.62 74 GLY A N 1
ATOM 585 C CA . GLY A 1 74 ? -8.248 4.292 19.434 1.00 80.62 74 GLY A CA 1
ATOM 586 C C . GLY A 1 74 ? -8.889 3.006 18.899 1.00 80.62 74 GLY A C 1
ATOM 587 O O . GLY A 1 74 ? -9.623 2.347 19.634 1.00 80.62 74 GLY A O 1
ATOM 588 N N . GLY A 1 75 ? -8.649 2.642 17.636 1.00 82.94 75 GLY A N 1
ATOM 58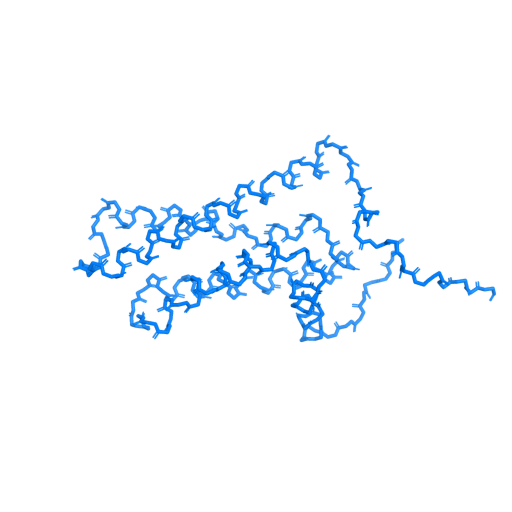9 C CA . GLY A 1 75 ? -9.163 1.404 17.052 1.00 82.94 75 GLY A CA 1
ATOM 590 C C . GLY A 1 75 ? -9.359 1.431 15.535 1.00 82.94 75 GLY A C 1
ATOM 591 O O . GLY A 1 75 ? -8.886 2.318 14.823 1.00 82.94 75 GLY A O 1
ATOM 592 N N . PHE A 1 76 ? -10.084 0.426 15.032 1.00 82.06 76 PHE A N 1
ATOM 593 C CA . PHE A 1 76 ? -10.478 0.345 13.624 1.00 82.06 76 PHE A CA 1
ATOM 594 C C . PHE A 1 76 ? -11.547 1.387 13.295 1.00 82.06 76 PHE A C 1
ATOM 596 O O . PHE A 1 76 ? -12.633 1.389 13.871 1.00 82.06 76 PHE A O 1
ATOM 603 N N . THR A 1 77 ? -11.253 2.228 12.312 1.00 82.25 77 THR A N 1
ATOM 604 C CA . THR A 1 77 ? -12.164 3.236 11.762 1.00 82.25 77 THR A CA 1
ATOM 605 C C . THR A 1 77 ? -12.072 3.235 10.237 1.00 82.25 77 THR A C 1
ATOM 607 O O . THR A 1 77 ? -11.082 2.766 9.674 1.00 82.25 77 THR A O 1
ATOM 610 N N . LYS A 1 78 ? -13.072 3.804 9.548 1.00 79.00 78 LYS A N 1
ATOM 611 C CA . LYS A 1 78 ? -13.015 3.991 8.084 1.00 79.00 78 LYS A CA 1
ATOM 612 C C . LYS A 1 78 ? -11.843 4.884 7.646 1.00 79.00 78 LYS A C 1
ATOM 614 O O . LYS A 1 78 ? -11.368 4.772 6.524 1.00 79.00 78 LYS A O 1
ATOM 619 N N . LEU A 1 79 ? -11.329 5.730 8.545 1.00 82.56 79 LEU A N 1
ATOM 620 C CA . LEU A 1 79 ? -10.175 6.590 8.280 1.00 82.56 79 LEU A CA 1
ATOM 621 C C . LEU A 1 79 ? -8.851 5.828 8.175 1.00 82.56 79 LEU A C 1
ATOM 623 O O . LEU A 1 79 ? -7.879 6.405 7.695 1.00 82.56 79 LEU A O 1
ATOM 627 N N . LEU A 1 80 ? -8.784 4.546 8.558 1.00 85.31 80 LEU A N 1
ATOM 628 C CA . LEU A 1 80 ? -7.574 3.741 8.342 1.00 85.31 80 LEU A CA 1
ATOM 629 C C . LEU A 1 80 ? -7.223 3.612 6.851 1.00 85.31 80 LEU A C 1
ATOM 631 O O . LEU A 1 80 ? -6.044 3.468 6.538 1.00 85.31 80 LEU A O 1
ATOM 635 N N . GLY A 1 81 ? -8.198 3.752 5.942 1.00 84.88 81 GLY A N 1
ATOM 636 C CA . GLY A 1 81 ? -7.957 3.805 4.495 1.00 84.88 81 GLY A CA 1
ATOM 637 C C . GLY A 1 81 ? -7.044 4.962 4.059 1.00 84.88 81 GLY A C 1
ATOM 638 O O . GLY A 1 81 ? -6.371 4.861 3.037 1.00 84.88 81 GLY A O 1
ATOM 639 N N . LEU A 1 82 ? -6.904 6.024 4.869 1.00 88.25 82 LEU A N 1
ATOM 640 C CA . LEU A 1 82 ? -5.937 7.107 4.620 1.00 88.25 82 LEU A CA 1
ATOM 641 C C . LEU A 1 82 ? -4.486 6.621 4.593 1.00 88.25 82 LEU A C 1
ATOM 643 O O . LEU A 1 82 ? -3.636 7.261 3.973 1.00 88.25 82 LEU A O 1
ATOM 647 N N . ALA A 1 83 ? -4.188 5.486 5.229 1.00 91.75 83 ALA A N 1
ATOM 648 C CA . ALA A 1 83 ? -2.865 4.882 5.159 1.00 91.75 83 ALA A CA 1
ATOM 649 C C . ALA A 1 83 ? -2.448 4.529 3.721 1.00 91.75 83 ALA A C 1
ATOM 651 O O . ALA A 1 83 ? -1.254 4.476 3.423 1.00 91.75 83 ALA A O 1
ATOM 652 N N . HIS A 1 84 ? -3.420 4.361 2.818 1.00 93.12 84 HIS A N 1
ATOM 653 C CA . HIS A 1 84 ? -3.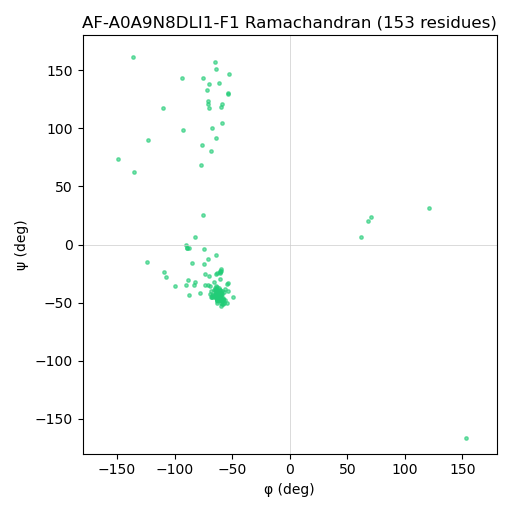191 4.061 1.411 1.00 93.12 84 HIS A CA 1
ATOM 654 C C . HIS A 1 84 ? -2.886 5.298 0.551 1.00 93.12 84 HIS A C 1
ATOM 656 O O . HIS A 1 84 ? -2.717 5.179 -0.661 1.00 93.12 84 HIS A O 1
ATOM 662 N N . ILE A 1 85 ? -2.723 6.488 1.143 1.00 94.19 85 ILE A N 1
ATOM 663 C CA . ILE A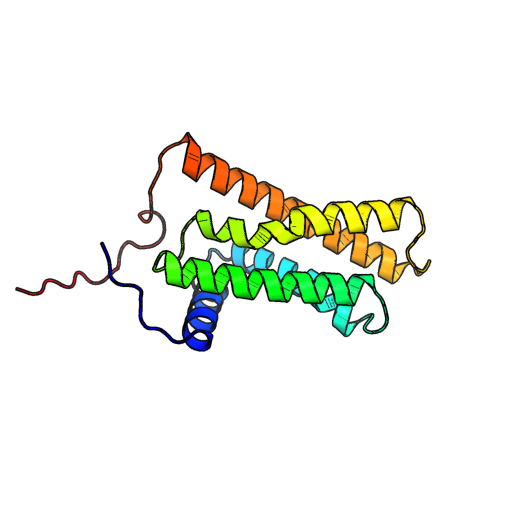 1 85 ? -2.389 7.718 0.404 1.00 94.19 85 ILE A CA 1
ATOM 664 C C . ILE A 1 85 ? -1.130 7.576 -0.467 1.00 94.19 85 ILE A C 1
ATOM 666 O O . ILE A 1 85 ? -1.075 8.105 -1.574 1.00 94.19 85 ILE A O 1
ATOM 670 N N . PHE A 1 86 ? -0.139 6.798 -0.024 1.00 95.38 86 PHE A N 1
ATOM 671 C CA . PHE A 1 86 ? 1.084 6.549 -0.792 1.00 95.38 86 PHE A CA 1
ATOM 672 C C . PHE A 1 86 ? 0.825 5.791 -2.108 1.00 95.38 86 PHE A C 1
ATOM 674 O O . PHE A 1 86 ? 1.574 5.948 -3.076 1.00 95.38 86 PHE A O 1
ATOM 681 N N . TRP A 1 87 ? -0.259 5.013 -2.185 1.00 96.31 87 TRP A N 1
ATOM 682 C CA . TRP A 1 87 ? -0.633 4.266 -3.383 1.00 96.31 87 TRP A CA 1
ATOM 683 C C . TRP A 1 87 ? -1.189 5.166 -4.485 1.00 96.31 87 TRP A C 1
ATOM 685 O O . TRP A 1 87 ? -1.026 4.832 -5.658 1.00 96.31 87 TRP A O 1
ATOM 695 N N . LEU A 1 88 ? -1.746 6.333 -4.138 1.00 95.38 88 LEU A N 1
ATOM 696 C CA . LEU A 1 88 ? -2.172 7.337 -5.123 1.00 95.38 88 LEU A CA 1
ATOM 697 C C . LEU A 1 88 ? -1.001 7.840 -5.972 1.00 95.38 88 LEU A C 1
ATOM 699 O O . LEU A 1 88 ? -1.203 8.185 -7.130 1.00 95.38 88 LEU A O 1
ATOM 703 N N . ALA A 1 89 ? 0.215 7.859 -5.422 1.00 96.44 89 ALA A N 1
ATOM 704 C CA . ALA A 1 89 ? 1.424 8.182 -6.174 1.00 96.44 89 ALA A CA 1
ATOM 705 C C . ALA A 1 89 ? 2.036 6.937 -6.837 1.00 96.44 89 ALA A C 1
ATOM 707 O O . ALA A 1 89 ? 2.428 6.980 -8.004 1.00 96.44 89 ALA A O 1
ATOM 708 N N . LEU A 1 90 ? 2.100 5.816 -6.107 1.00 97.50 90 LEU A N 1
ATOM 709 C CA . LEU A 1 90 ? 2.746 4.590 -6.581 1.00 97.50 90 LEU A CA 1
ATOM 710 C C . LEU A 1 90 ? 2.057 3.994 -7.813 1.00 97.50 90 LEU A C 1
ATOM 712 O O . LEU A 1 90 ? 2.731 3.633 -8.775 1.00 97.50 90 LEU A O 1
ATOM 716 N N . VAL A 1 91 ? 0.728 3.871 -7.790 1.00 97.75 91 VAL A N 1
ATOM 717 C CA . VAL A 1 91 ? -0.028 3.183 -8.847 1.00 97.75 91 VAL A CA 1
ATOM 718 C C . VAL A 1 91 ? 0.125 3.893 -10.202 1.00 97.75 91 VAL A C 1
ATOM 720 O O . VAL A 1 91 ? 0.521 3.223 -11.161 1.00 97.75 91 VAL A O 1
ATOM 723 N N . PRO A 1 92 ? -0.078 5.224 -10.317 1.00 97.88 92 PRO A N 1
ATOM 724 C CA . PRO A 1 92 ? 0.192 5.939 -11.564 1.00 97.88 92 PRO A CA 1
ATOM 725 C C . PRO A 1 92 ? 1.656 5.863 -11.999 1.00 97.88 92 PRO A C 1
ATOM 727 O O . PRO A 1 92 ? 1.927 5.730 -13.191 1.00 97.88 92 PRO A O 1
ATOM 730 N N . TRP A 1 93 ? 2.603 5.906 -11.056 1.00 98.12 93 TRP A N 1
ATOM 731 C CA . TRP A 1 93 ? 4.027 5.791 -11.374 1.00 98.12 93 TRP A CA 1
ATOM 732 C C . TRP A 1 93 ? 4.372 4.427 -11.990 1.00 98.12 93 TRP A C 1
ATOM 734 O O . TRP A 1 93 ? 5.046 4.374 -13.020 1.00 98.12 93 TRP A O 1
ATOM 744 N N . LEU A 1 94 ? 3.861 3.328 -11.425 1.00 97.44 94 LEU A N 1
ATOM 745 C CA . LEU A 1 94 ? 4.040 1.983 -11.983 1.00 97.44 94 LEU A CA 1
ATOM 746 C C . LEU A 1 94 ? 3.381 1.847 -13.361 1.00 97.44 94 LEU A C 1
ATOM 748 O O . LEU A 1 94 ? 4.000 1.324 -14.289 1.00 97.44 94 LEU A O 1
ATOM 752 N N . ALA A 1 95 ? 2.155 2.357 -13.514 1.00 97.00 95 ALA A N 1
ATOM 753 C CA . ALA A 1 95 ? 1.441 2.334 -14.789 1.00 97.00 95 ALA A CA 1
ATOM 754 C C . ALA A 1 95 ? 2.199 3.110 -15.877 1.00 97.00 95 ALA A C 1
ATOM 756 O O . ALA A 1 95 ? 2.361 2.616 -16.993 1.00 97.00 95 ALA A O 1
ATOM 757 N N . PHE A 1 96 ? 2.734 4.286 -15.538 1.00 97.50 96 PHE A N 1
ATOM 758 C CA . PHE A 1 96 ? 3.550 5.090 -16.443 1.00 97.50 96 PHE A CA 1
ATOM 759 C C . PHE A 1 96 ? 4.829 4.360 -16.866 1.00 97.50 96 PHE A C 1
ATOM 761 O O . PHE A 1 96 ? 5.164 4.337 -18.052 1.00 97.50 96 PHE A O 1
ATOM 768 N N . ARG A 1 97 ? 5.536 3.720 -15.926 1.00 94.69 97 ARG A N 1
ATOM 769 C CA . ARG A 1 97 ? 6.751 2.955 -16.248 1.00 94.69 97 ARG A CA 1
ATOM 770 C C . ARG A 1 97 ? 6.475 1.769 -17.165 1.00 94.69 97 ARG A C 1
ATOM 772 O O . ARG A 1 97 ? 7.251 1.544 -18.092 1.00 94.69 97 ARG A O 1
ATOM 779 N N . LEU A 1 98 ? 5.375 1.045 -16.945 1.00 93.44 98 LEU A N 1
ATOM 780 C CA . LEU A 1 98 ? 4.960 -0.037 -17.844 1.00 93.44 98 LEU A CA 1
ATOM 781 C C . LEU A 1 98 ? 4.614 0.492 -19.239 1.00 93.44 98 LEU A C 1
ATOM 783 O O . LEU A 1 98 ? 5.085 -0.059 -20.229 1.00 93.44 98 LEU A O 1
ATOM 787 N N . ALA A 1 99 ? 3.840 1.576 -19.324 1.00 93.56 99 ALA A N 1
ATOM 788 C CA . ALA A 1 99 ? 3.399 2.143 -20.598 1.00 93.56 99 ALA A CA 1
ATOM 789 C C . ALA A 1 99 ? 4.553 2.714 -21.441 1.00 93.56 99 ALA A C 1
ATOM 791 O O . ALA A 1 99 ? 4.508 2.668 -22.666 1.00 93.56 99 ALA A O 1
ATOM 792 N N . THR A 1 100 ? 5.591 3.245 -20.792 1.00 93.50 100 THR A N 1
ATOM 793 C CA . THR A 1 100 ? 6.756 3.848 -21.463 1.00 93.50 100 THR A CA 1
ATOM 794 C C . THR A 1 100 ? 7.879 2.857 -21.766 1.00 93.50 100 THR A C 1
ATOM 796 O O . THR A 1 100 ? 8.881 3.245 -22.363 1.00 93.50 100 THR A O 1
ATOM 799 N N . GLY A 1 101 ? 7.750 1.591 -21.354 1.00 88.06 101 GLY A N 1
ATOM 800 C CA . GLY A 1 101 ? 8.826 0.606 -21.497 1.00 88.06 101 GLY A CA 1
ATOM 801 C C . GLY A 1 101 ? 10.038 0.897 -20.606 1.00 88.06 101 GLY A C 1
ATOM 802 O O . GLY A 1 101 ? 11.129 0.402 -20.868 1.00 88.06 101 GLY A O 1
ATOM 803 N N . ALA A 1 102 ? 9.866 1.691 -19.544 1.00 87.56 102 ALA A N 1
ATOM 804 C CA . ALA A 1 102 ? 10.926 1.995 -18.583 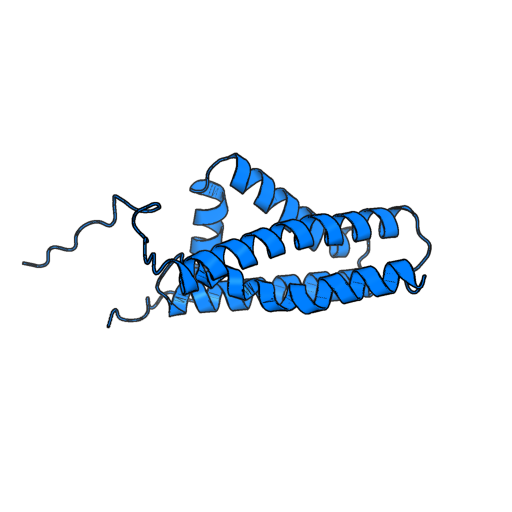1.00 87.56 102 ALA A CA 1
ATOM 805 C C . ALA A 1 102 ? 11.230 0.817 -17.634 1.00 87.56 102 ALA A C 1
ATOM 807 O O . ALA A 1 102 ? 12.127 0.912 -16.794 1.00 87.56 102 ALA A O 1
ATOM 808 N N . VAL A 1 103 ? 10.469 -0.273 -17.728 1.00 85.88 103 VAL A N 1
ATOM 809 C CA . VAL A 1 103 ? 10.682 -1.518 -16.984 1.00 85.88 103 VAL A CA 1
ATOM 810 C C . VAL A 1 103 ? 11.522 -2.468 -17.834 1.00 85.88 103 VAL A C 1
ATOM 812 O O . VAL A 1 103 ? 11.357 -2.528 -19.051 1.00 85.88 103 VAL A O 1
ATOM 815 N N . VAL A 1 104 ? 12.409 -3.232 -17.192 1.00 81.19 104 VAL A N 1
ATOM 816 C CA . VAL A 1 104 ? 13.161 -4.307 -17.855 1.00 81.19 104 VAL A CA 1
ATOM 817 C C . VAL A 1 104 ? 12.170 -5.250 -18.560 1.00 81.19 104 VAL A C 1
ATOM 819 O O . VAL A 1 104 ? 11.211 -5.680 -17.914 1.00 81.19 104 VAL A O 1
ATOM 822 N N . PRO A 1 105 ? 12.364 -5.572 -19.855 1.00 76.94 105 PRO A N 1
ATOM 823 C CA . PRO A 1 105 ? 11.412 -6.352 -20.643 1.00 76.94 105 PRO A CA 1
ATOM 824 C C . PRO A 1 105 ? 11.497 -7.843 -20.288 1.00 76.94 105 PRO A C 1
ATOM 826 O O . PRO A 1 105 ? 11.937 -8.677 -21.074 1.00 76.94 105 PRO A O 1
ATOM 829 N N . GLU A 1 106 ? 11.080 -8.174 -19.072 1.00 87.06 106 GLU A N 1
ATOM 830 C CA . GLU A 1 106 ? 10.917 -9.533 -18.583 1.00 87.06 106 GLU A CA 1
ATOM 831 C C . GLU A 1 106 ? 9.419 -9.806 -18.416 1.00 87.06 106 GLU A C 1
ATOM 833 O O . GLU A 1 106 ? 8.731 -9.155 -17.625 1.00 87.06 106 GLU A O 1
ATOM 838 N N . SER A 1 107 ? 8.898 -10.771 -19.177 1.00 85.06 107 SER A N 1
ATOM 839 C CA . SER A 1 107 ? 7.457 -11.041 -19.271 1.00 85.06 107 SER A CA 1
ATOM 840 C C . SER A 1 107 ? 6.809 -11.327 -17.912 1.00 85.06 107 SER A C 1
ATOM 842 O O . SER A 1 107 ? 5.703 -10.853 -17.645 1.00 85.06 107 SER A O 1
ATOM 844 N N . TYR A 1 108 ? 7.509 -12.040 -17.026 1.00 91.38 108 TYR A N 1
ATOM 845 C CA . TYR A 1 108 ? 7.027 -12.350 -15.678 1.00 91.38 108 TYR A CA 1
ATOM 846 C C . TYR A 1 108 ? 6.955 -11.116 -14.772 1.00 91.38 108 TYR A C 1
ATOM 848 O O . TYR A 1 108 ? 5.956 -10.931 -14.075 1.00 91.38 108 TYR A O 1
ATOM 856 N N . LEU A 1 109 ? 7.970 -10.245 -14.812 1.00 92.38 109 LEU A N 1
ATOM 857 C CA . LEU A 1 109 ? 7.990 -8.996 -14.048 1.00 92.38 109 LEU A CA 1
ATOM 858 C C . LEU A 1 109 ? 6.856 -8.068 -14.490 1.00 92.38 109 LEU A C 1
ATOM 860 O O . LEU A 1 109 ? 6.144 -7.517 -13.652 1.00 92.38 109 LEU A O 1
ATOM 864 N N . MET A 1 110 ? 6.654 -7.927 -15.802 1.00 93.62 110 MET A N 1
ATOM 865 C CA . MET A 1 110 ? 5.587 -7.094 -16.361 1.00 93.62 110 MET A CA 1
ATOM 866 C C . MET A 1 110 ? 4.199 -7.600 -15.959 1.00 93.62 110 MET A C 1
ATOM 868 O O . MET A 1 110 ? 3.350 -6.803 -15.557 1.00 93.62 110 MET A O 1
ATOM 872 N N . PHE A 1 111 ? 3.974 -8.917 -16.021 1.00 94.19 111 PHE A N 1
ATOM 873 C CA . PHE A 1 111 ? 2.709 -9.519 -15.601 1.00 94.19 111 PHE A CA 1
ATOM 874 C C . PHE A 1 111 ? 2.454 -9.318 -14.103 1.00 94.19 111 PHE A C 1
ATOM 876 O O . PHE A 1 111 ? 1.360 -8.914 -13.705 1.00 94.19 111 PHE A O 1
ATOM 883 N N . TRP A 1 112 ? 3.471 -9.538 -13.267 1.00 96.00 112 TRP A N 1
ATOM 884 C CA . TRP A 1 112 ? 3.358 -9.304 -11.830 1.00 96.00 112 TRP A CA 1
ATOM 885 C C . TRP A 1 112 ? 3.089 -7.825 -11.510 1.00 96.00 112 TRP A C 1
ATOM 887 O O . TRP A 1 112 ? 2.190 -7.540 -10.721 1.00 96.00 112 TRP A O 1
ATOM 897 N N . LEU A 1 113 ? 3.780 -6.882 -12.161 1.00 96.56 113 LEU A N 1
ATOM 898 C CA . LEU A 1 113 ? 3.545 -5.442 -11.990 1.00 96.56 113 LEU A CA 1
ATOM 899 C C . LEU A 1 113 ? 2.133 -5.028 -12.412 1.00 96.56 113 LEU A C 1
ATOM 901 O O . LEU A 1 113 ? 1.493 -4.248 -11.707 1.00 96.56 113 LEU A O 1
ATOM 905 N N . ALA A 1 114 ? 1.619 -5.571 -13.517 1.00 96.56 114 ALA A N 1
ATOM 906 C CA . ALA A 1 114 ? 0.229 -5.363 -13.917 1.00 96.56 114 ALA A CA 1
ATOM 907 C C . ALA A 1 114 ? -0.745 -5.896 -12.851 1.00 96.56 114 ALA A C 1
ATOM 909 O O . ALA A 1 114 ? -1.739 -5.240 -12.531 1.00 96.56 114 ALA A O 1
ATOM 910 N N . GLY A 1 115 ? -0.425 -7.043 -12.244 1.00 97.25 115 GLY A N 1
ATOM 911 C CA . GLY A 1 115 ? -1.144 -7.585 -11.093 1.00 97.25 115 GLY A CA 1
ATOM 912 C C . GLY A 1 115 ? -1.127 -6.640 -9.891 1.00 97.25 115 GLY A C 1
ATOM 913 O O . GLY A 1 115 ? -2.193 -6.303 -9.384 1.00 97.25 115 GLY A O 1
ATOM 914 N N . VAL A 1 116 ? 0.051 -6.143 -9.489 1.00 97.44 116 VAL A N 1
ATOM 915 C CA . VAL A 1 116 ? 0.219 -5.162 -8.399 1.00 97.44 116 VAL A CA 1
ATOM 916 C C . VAL A 1 116 ? -0.613 -3.910 -8.651 1.00 97.44 116 VAL A C 1
ATOM 918 O O . VAL A 1 116 ? -1.323 -3.468 -7.749 1.00 97.44 116 VAL A O 1
ATOM 921 N N . ILE A 1 117 ? -0.553 -3.344 -9.858 1.00 98.00 117 ILE A N 1
ATOM 922 C CA . ILE A 1 117 ? -1.361 -2.179 -10.237 1.00 98.00 117 ILE A CA 1
ATOM 923 C C . ILE A 1 117 ? -2.842 -2.506 -10.059 1.00 98.00 117 ILE A C 1
ATOM 925 O O . ILE A 1 117 ? -3.541 -1.792 -9.352 1.00 98.00 117 ILE A O 1
ATOM 929 N N . THR A 1 118 ? -3.300 -3.626 -10.619 1.00 97.75 118 THR A N 1
ATOM 930 C CA . THR A 1 118 ? -4.713 -4.021 -10.592 1.00 97.75 118 THR A CA 1
ATOM 931 C C . THR A 1 118 ? -5.240 -4.186 -9.167 1.00 97.75 118 THR A C 1
ATOM 933 O O . THR A 1 118 ? -6.245 -3.573 -8.807 1.00 97.75 118 THR A O 1
ATOM 936 N N . VAL A 1 119 ? -4.563 -4.982 -8.332 1.00 97.31 119 VAL A N 1
ATOM 937 C CA . VAL A 1 119 ? -5.043 -5.265 -6.968 1.00 97.31 119 VAL A CA 1
ATOM 938 C C . VAL A 1 119 ? -5.028 -4.014 -6.095 1.00 97.31 119 VAL A C 1
ATOM 940 O O . VAL A 1 119 ? -5.974 -3.778 -5.345 1.00 97.31 119 VAL A O 1
ATOM 943 N N . ASN A 1 120 ? -3.999 -3.171 -6.228 1.00 97.31 120 ASN A N 1
ATOM 944 C CA . ASN A 1 120 ? -3.907 -1.943 -5.449 1.00 97.31 120 ASN A CA 1
ATOM 945 C C . ASN A 1 120 ? -4.890 -0.874 -5.942 1.00 97.31 120 ASN A C 1
ATOM 947 O O . ASN A 1 120 ? -5.454 -0.163 -5.118 1.00 97.31 120 ASN A O 1
ATOM 951 N N . SER A 1 121 ? -5.156 -0.781 -7.249 1.00 97.31 121 SER A N 1
ATOM 952 C CA . SER A 1 121 ? -6.204 0.096 -7.784 1.00 97.31 121 SER A CA 1
ATOM 953 C C . SER A 1 121 ? -7.581 -0.275 -7.244 1.00 97.31 121 SER A C 1
ATOM 955 O O . SER A 1 121 ? -8.329 0.612 -6.845 1.00 97.31 121 SER A O 1
ATOM 957 N N . ILE A 1 122 ? -7.912 -1.570 -7.191 1.00 96.06 122 ILE A N 1
ATOM 958 C CA . ILE A 1 122 ? -9.192 -2.026 -6.633 1.00 96.06 122 ILE A CA 1
ATOM 959 C C . ILE A 1 122 ? -9.291 -1.647 -5.152 1.00 96.06 122 ILE A C 1
ATOM 961 O O . ILE A 1 122 ? -10.293 -1.058 -4.754 1.00 96.06 122 ILE A O 1
ATOM 965 N N . SER A 1 123 ? -8.254 -1.917 -4.351 1.00 94.25 123 SER A N 1
ATOM 966 C CA . SER A 1 123 ? -8.239 -1.521 -2.935 1.00 94.25 123 SER A CA 1
ATOM 967 C C . SER A 1 123 ? -8.392 -0.011 -2.758 1.00 94.25 123 SER A C 1
ATOM 969 O O . SER A 1 123 ? -9.217 0.423 -1.962 1.00 94.25 123 SER A O 1
ATOM 971 N N . LEU A 1 124 ? -7.703 0.790 -3.573 1.00 94.56 124 LEU A N 1
ATOM 972 C CA . LEU A 1 124 ? -7.772 2.247 -3.493 1.00 94.56 124 LEU A CA 1
ATOM 973 C C . LEU A 1 124 ? -9.172 2.790 -3.807 1.00 94.56 124 LEU A C 1
ATOM 975 O O . LEU A 1 124 ? -9.622 3.745 -3.180 1.00 94.56 124 LEU A O 1
ATOM 979 N N . LEU A 1 125 ? -9.894 2.170 -4.745 1.00 94.06 125 LEU A N 1
ATOM 980 C CA . LEU A 1 125 ? -11.292 2.517 -5.015 1.00 94.06 125 LEU A CA 1
ATOM 981 C C . LEU A 1 125 ? -12.201 2.202 -3.819 1.00 94.06 125 LEU A C 1
ATOM 983 O O . LEU A 1 125 ? -13.122 2.973 -3.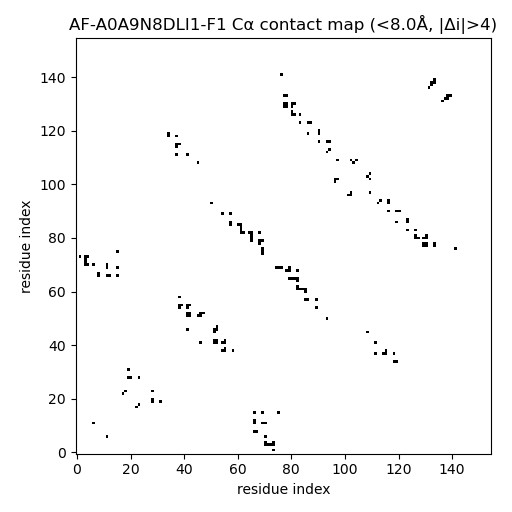536 1.00 94.06 125 LEU A O 1
ATOM 987 N N . LEU A 1 126 ? -11.944 1.099 -3.107 1.00 90.69 126 LEU A N 1
ATOM 988 C CA . LEU A 1 126 ? -12.665 0.763 -1.875 1.00 90.69 126 LEU A CA 1
ATOM 989 C C . LEU A 1 126 ? -12.355 1.771 -0.760 1.00 90.69 126 LEU A C 1
ATOM 991 O O . LEU A 1 126 ? -13.287 2.262 -0.130 1.00 90.69 126 LEU A O 1
ATOM 995 N N . ASP A 1 127 ? -11.089 2.156 -0.585 1.00 89.88 127 ASP A N 1
ATOM 996 C CA . ASP A 1 127 ? -10.693 3.170 0.402 1.00 89.88 127 ASP A CA 1
ATOM 997 C C . ASP A 1 127 ? -11.339 4.532 0.114 1.00 89.88 127 ASP A C 1
ATOM 999 O O . ASP A 1 127 ? -11.866 5.181 1.018 1.00 89.88 127 ASP A O 1
ATOM 1003 N N . ILE A 1 128 ? -11.352 4.961 -1.155 1.00 89.75 128 ILE A N 1
ATOM 1004 C CA . ILE A 1 128 ? -12.003 6.211 -1.576 1.00 89.75 128 ILE A CA 1
ATOM 1005 C C . ILE A 1 128 ? -13.500 6.167 -1.261 1.00 89.75 128 ILE A C 1
ATOM 1007 O O . ILE A 1 128 ? -14.052 7.149 -0.761 1.00 89.75 128 ILE A O 1
ATOM 1011 N N . ARG A 1 129 ? -14.162 5.033 -1.519 1.00 88.81 129 ARG A N 1
ATOM 1012 C CA . ARG A 1 129 ? -15.574 4.842 -1.169 1.00 88.81 129 ARG A CA 1
ATOM 1013 C C . ARG A 1 129 ? -15.787 4.941 0.342 1.00 88.81 129 ARG A C 1
ATOM 1015 O O . ARG A 1 129 ? -16.701 5.645 0.767 1.00 88.81 129 ARG A O 1
ATOM 1022 N N . ASP A 1 130 ? -14.961 4.275 1.144 1.00 84.88 130 ASP A N 1
ATOM 1023 C CA . ASP A 1 130 ? -15.080 4.284 2.607 1.00 84.88 130 ASP A CA 1
ATOM 1024 C C . ASP A 1 130 ? -14.851 5.686 3.186 1.00 84.88 130 ASP A C 1
ATOM 1026 O O . ASP A 1 130 ? -15.593 6.122 4.074 1.00 84.88 130 ASP A O 1
ATOM 1030 N N . MET A 1 131 ? -13.889 6.432 2.635 1.00 83.94 131 MET A N 1
ATOM 1031 C CA . MET A 1 131 ? -13.670 7.840 2.966 1.00 83.94 131 MET A CA 1
ATOM 1032 C C . MET A 1 131 ? -14.860 8.713 2.567 1.00 83.94 131 MET A C 1
ATOM 1034 O O . MET A 1 131 ? -15.302 9.539 3.364 1.00 83.94 131 MET A O 1
ATOM 1038 N N . TYR A 1 132 ? -15.406 8.528 1.362 1.00 85.12 132 TYR A N 1
ATOM 1039 C CA . TYR A 1 132 ? -16.582 9.269 0.909 1.00 85.12 132 TYR A CA 1
ATOM 1040 C C . TYR A 1 132 ? -17.766 9.056 1.861 1.00 85.12 132 TYR A C 1
ATOM 1042 O O . TYR A 1 132 ? -18.358 10.023 2.336 1.00 85.12 132 TYR A O 1
ATOM 1050 N N . GLN A 1 133 ? -18.048 7.807 2.237 1.00 79.50 133 GLN A N 1
ATOM 1051 C CA . GLN A 1 133 ? -19.093 7.502 3.217 1.00 79.50 133 GLN A CA 1
ATOM 1052 C C . GLN A 1 133 ? -18.817 8.138 4.584 1.00 79.50 133 GLN A C 1
ATOM 1054 O O . GLN A 1 133 ? -19.739 8.621 5.236 1.00 79.50 133 GLN A O 1
ATOM 1059 N N . TYR A 1 134 ? -17.558 8.150 5.030 1.00 78.25 134 TYR A N 1
ATOM 1060 C CA . TYR A 1 134 ? -17.188 8.765 6.303 1.00 78.25 134 TYR A CA 1
ATOM 1061 C C . TYR A 1 134 ? -17.453 10.280 6.317 1.00 78.25 134 TYR A C 1
ATOM 1063 O O . TYR A 1 134 ? -18.035 10.789 7.273 1.00 78.25 134 TYR A O 1
ATOM 1071 N N . PHE A 1 135 ? -17.050 11.001 5.266 1.00 80.56 135 PHE A N 1
ATOM 1072 C CA . PHE A 1 135 ? -17.144 12.465 5.227 1.00 80.56 135 PHE A CA 1
ATOM 1073 C C . PHE A 1 135 ? -18.520 12.995 4.814 1.00 80.56 135 PHE A C 1
ATOM 1075 O O . PHE A 1 135 ? -18.933 14.036 5.320 1.00 80.56 135 PHE A O 1
ATOM 1082 N N . TYR A 1 136 ? -19.223 12.314 3.906 1.00 74.62 136 TYR A N 1
ATOM 1083 C CA . TYR A 1 136 ? -20.462 12.833 3.315 1.00 74.62 136 TYR A CA 1
ATOM 1084 C C . TYR A 1 136 ? -21.730 12.258 3.940 1.00 74.62 136 TYR A C 1
ATOM 1086 O O . TYR A 1 136 ? -22.713 12.979 4.084 1.00 74.62 136 TYR A O 1
ATOM 1094 N N . GLU A 1 137 ? -21.729 10.985 4.337 1.00 68.06 137 GLU A N 1
ATOM 1095 C CA . GLU A 1 137 ? -22.929 10.345 4.897 1.00 68.06 137 GLU A CA 1
ATOM 1096 C C . GLU A 1 137 ? -23.020 10.517 6.422 1.00 68.06 137 GLU A C 1
ATOM 1098 O O . GLU A 1 137 ? -23.991 10.082 7.035 1.00 68.06 137 GLU A O 1
ATOM 1103 N N . GLY A 1 138 ? -22.015 11.141 7.055 1.00 59.03 138 GLY A N 1
ATOM 1104 C CA . GLY A 1 138 ? -22.005 11.442 8.491 1.00 59.03 138 GLY A CA 1
ATOM 1105 C C . GLY A 1 138 ? -22.058 10.210 9.403 1.00 59.03 138 GLY A C 1
ATOM 1106 O O . GLY A 1 138 ? -22.171 10.352 10.621 1.00 59.03 138 GLY 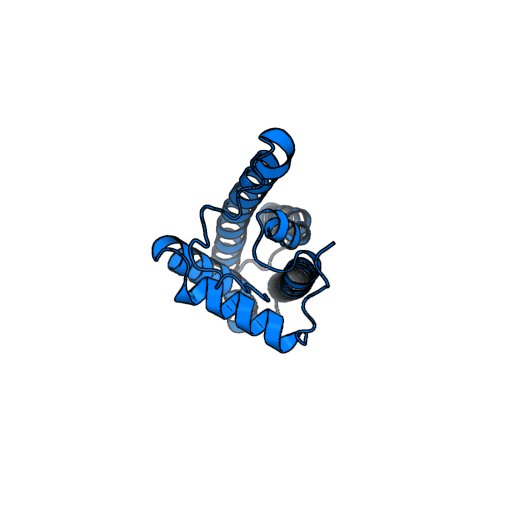A O 1
ATOM 1107 N N . MET A 1 139 ? -21.973 8.996 8.848 1.00 53.84 139 MET A N 1
ATOM 1108 C CA . MET A 1 139 ? -22.031 7.758 9.614 1.00 53.84 139 MET A CA 1
ATOM 1109 C C . MET A 1 139 ? -20.706 7.514 10.337 1.00 53.84 139 MET A C 1
ATOM 1111 O O . MET A 1 139 ? -19.852 6.736 9.902 1.00 53.84 139 MET A O 1
ATOM 1115 N N . ILE A 1 140 ? -20.590 8.117 11.519 1.00 53.91 140 ILE A N 1
ATOM 1116 C CA . ILE A 1 140 ? -19.927 7.470 12.647 1.00 53.91 140 ILE A CA 1
ATOM 1117 C C . ILE A 1 140 ? -20.777 6.239 12.979 1.00 53.91 140 ILE A C 1
ATOM 1119 O O . ILE A 1 140 ? -21.737 6.328 13.731 1.00 53.91 140 ILE A O 1
ATOM 1123 N N . GLN A 1 141 ? -20.455 5.089 12.391 1.00 46.53 141 GLN A N 1
ATOM 1124 C CA . GLN A 1 141 ? -20.943 3.810 12.899 1.00 46.53 141 GLN A CA 1
ATOM 1125 C C . GLN A 1 141 ? -19.763 2.884 13.208 1.00 46.53 141 GLN A C 1
ATOM 1127 O O . GLN A 1 141 ? -19.352 2.096 12.356 1.00 46.53 141 GLN A O 1
ATOM 1132 N N . PRO A 1 142 ? -19.236 2.919 14.446 1.00 49.50 142 PRO A N 1
ATOM 1133 C CA . PRO A 1 142 ? -18.493 1.787 15.010 1.00 49.50 142 PRO A CA 1
ATOM 1134 C C . PRO A 1 142 ? -19.385 0.537 15.193 1.00 49.50 142 PRO A C 1
ATOM 1136 O O . PRO A 1 142 ? -18.903 -0.559 15.480 1.00 49.50 142 PRO A O 1
ATOM 1139 N N . GLU A 1 143 ? -20.695 0.698 15.010 1.00 46.03 143 GLU A N 1
ATOM 1140 C CA . GLU A 1 143 ? -21.758 -0.213 15.444 1.00 46.03 143 GLU A CA 1
ATOM 1141 C C . GLU A 1 143 ? -21.873 -1.485 14.594 1.00 46.03 143 GLU A C 1
ATOM 1143 O O . GLU A 1 143 ? -22.442 -2.478 15.040 1.00 46.03 143 GLU A O 1
ATOM 1148 N N . LEU A 1 144 ? -21.285 -1.488 13.394 1.00 45.16 144 LEU A N 1
ATOM 1149 C CA . LEU A 1 144 ? -21.279 -2.647 12.499 1.00 45.16 144 LEU A CA 1
ATOM 1150 C C . LEU A 1 144 ? -20.111 -3.616 12.734 1.00 45.16 144 LEU A C 1
ATOM 1152 O O . LEU A 1 144 ? -20.083 -4.668 12.100 1.00 45.16 144 LEU A O 1
ATOM 1156 N N . TYR A 1 145 ? -19.185 -3.314 13.652 1.00 49.56 145 TYR A N 1
ATOM 1157 C CA . TYR A 1 145 ? -18.052 -4.206 13.930 1.00 49.56 145 TYR A CA 1
ATOM 1158 C C . TYR A 1 145 ? -17.894 -4.647 15.390 1.00 49.56 145 TYR A C 1
ATOM 1160 O O . TYR A 1 145 ? -17.206 -5.640 15.603 1.00 49.56 145 TYR A O 1
ATOM 1168 N N . TRP A 1 146 ? -18.547 -4.013 16.379 1.00 49.75 146 TRP A N 1
ATOM 1169 C CA . TRP A 1 146 ? -18.400 -4.399 17.797 1.00 49.75 146 TRP A CA 1
ATOM 1170 C C . TRP A 1 146 ? -19.656 -4.144 18.653 1.00 49.75 146 TRP A C 1
ATOM 1172 O O . TRP A 1 146 ? -19.658 -3.280 19.529 1.00 49.75 146 TRP A O 1
ATOM 1182 N N . LYS A 1 147 ? -20.710 -4.951 18.489 1.00 39.00 147 LYS A N 1
ATOM 1183 C CA . LYS A 1 147 ? -21.466 -5.357 19.688 1.00 39.00 147 LYS A CA 1
ATOM 1184 C C . LYS A 1 147 ? -20.535 -6.311 20.436 1.00 39.00 147 LYS A C 1
ATOM 1186 O O . LYS A 1 147 ? -20.132 -7.287 19.821 1.00 39.00 147 LYS A O 1
ATOM 1191 N N . ASP A 1 148 ? -20.129 -5.947 21.654 1.00 46.38 148 ASP A N 1
ATOM 1192 C CA . ASP A 1 148 ? -19.270 -6.692 22.610 1.00 46.38 148 ASP A CA 1
ATOM 1193 C C . ASP A 1 148 ? -17.975 -5.964 23.029 1.00 46.38 148 ASP A C 1
ATOM 1195 O O . ASP A 1 148 ? -16.972 -6.590 23.372 1.00 46.38 148 ASP A O 1
ATOM 1199 N N . GLN A 1 149 ? -17.973 -4.629 23.085 1.00 45.81 149 GLN A N 1
ATOM 1200 C CA . GLN A 1 149 ? -17.077 -3.966 24.039 1.00 45.81 149 GLN A CA 1
ATOM 1201 C C . GLN A 1 149 ? -17.644 -4.224 25.447 1.00 45.81 149 GLN A C 1
ATOM 1203 O O . GLN A 1 149 ? -18.803 -3.864 25.683 1.00 45.81 149 GLN A O 1
ATOM 1208 N N . PRO A 1 150 ? -16.903 -4.858 26.379 1.00 39.84 150 PRO A N 1
ATOM 1209 C CA . PRO A 1 150 ? -17.380 -5.008 27.743 1.00 39.84 150 PRO A CA 1
ATOM 1210 C C . PRO A 1 150 ? -17.622 -3.610 28.298 1.00 39.84 150 PRO A C 1
ATOM 1212 O O . PRO A 1 150 ? -16.721 -2.772 28.331 1.00 39.84 150 PRO A O 1
ATOM 1215 N N . THR A 1 151 ? -18.861 -3.345 28.704 1.00 45.62 151 THR A N 1
ATOM 1216 C CA . THR A 1 151 ? -19.200 -2.128 29.424 1.00 45.62 151 THR A CA 1
ATOM 1217 C C . THR A 1 151 ? -18.351 -2.112 30.686 1.00 45.62 151 THR A C 1
ATOM 1219 O O . THR A 1 151 ? -18.647 -2.836 31.638 1.00 45.62 151 THR A O 1
ATOM 1222 N N . THR A 1 152 ? -17.302 -1.294 30.725 1.00 42.59 152 THR A N 1
ATOM 1223 C CA . THR A 1 152 ? -16.731 -0.861 31.995 1.00 42.59 152 THR A CA 1
ATOM 1224 C C . THR A 1 152 ? -17.771 0.042 32.644 1.00 42.59 152 THR A C 1
ATOM 1226 O O . THR A 1 152 ? -17.718 1.266 32.539 1.00 42.59 152 THR A O 1
ATOM 1229 N N . LYS A 1 153 ? -18.774 -0.580 33.267 1.00 40.44 153 LYS A N 1
ATOM 1230 C CA . LYS A 1 153 ? -19.454 0.019 34.403 1.00 40.44 153 LYS A CA 1
ATOM 1231 C C . LYS A 1 153 ? -18.418 0.036 35.519 1.00 40.44 153 LYS A C 1
ATOM 1233 O O . LYS A 1 153 ? -18.121 -1.003 36.097 1.00 40.44 153 LYS A O 1
ATOM 1238 N N . ALA A 1 154 ? -17.810 1.193 35.731 1.00 39.88 154 ALA A N 1
ATOM 1239 C CA . ALA A 1 154 ? -17.286 1.527 37.039 1.00 39.88 154 ALA A CA 1
ATOM 1240 C C . ALA A 1 154 ? -18.409 2.302 37.731 1.00 39.88 154 ALA A C 1
ATOM 1242 O O . ALA A 1 154 ? -18.674 3.457 37.391 1.00 39.88 154 ALA A O 1
ATOM 1243 N N . GLU A 1 155 ? -19.144 1.568 38.563 1.00 37.91 155 GLU A N 1
ATOM 1244 C CA . GLU A 1 155 ? -19.860 2.110 39.720 1.00 37.91 155 GLU A CA 1
ATOM 1245 C C . GLU A 1 155 ? -18.853 2.681 40.727 1.00 37.91 155 GLU A C 1
ATOM 1247 O O . GLU A 1 155 ? -17.714 2.154 40.781 1.00 37.91 155 GLU A O 1
#

Sequence (155 aa):
MMSPTTSSLPRAMMELVGIMLLKFPPFLRIWIITLVSFNIGGILLFPSVLETKVIFAVLNMGVLLMTFLYQYYGGFTKLLGLAHIFWLALVPWLAFRLATGAVVPESYLMFWLAGVITVNSISLLLDIRDMYQYFYEGMIQPELYWKDQPTTKAE

Secondary structure (DSSP, 8-state):
-PPPP---HHHHHHHHHHHHHHTS-HHHHHHHHHHHHHHHHHHHH-TT-HHHHHHHHHHHHHHHHHHHHHHHTTS--GGGGGGGHHHHHHHHHHHHHHHTT-S---HHHHHHHHHHHHHHHHHHHHHHHHHHHHHHS----GGGT-TT-------

Radius of gyration: 17.93 Å; Cα contacts (8 Å, |Δi|>4): 109; chains: 1; bounding box: 40×28×61 Å

Nearest PDB structures (foldseek):
  5cwi-assembly1_A  TM=3.834E-01  e=5.431E+00  synthetic construct

Mean predicted aligned error: 7.85 Å

Solvent-accessible surface area (backbone atoms only — not comparable to full-atom values): 8918 Å² total; per-residue (Å²): 134,84,76,69,61,86,65,52,70,72,53,47,42,52,51,52,51,48,42,50,70,70,67,48,58,70,70,57,31,5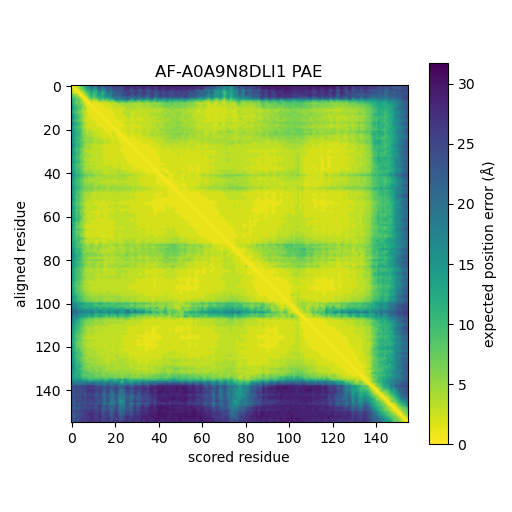4,50,50,52,50,52,51,48,48,50,51,43,33,48,75,75,39,65,86,42,67,68,23,54,51,46,42,50,47,50,52,51,24,53,53,44,27,39,50,45,28,41,73,72,64,42,94,54,63,69,44,45,60,27,52,58,63,48,72,57,47,42,58,52,52,53,50,32,60,75,69,60,74,48,80,94,41,73,67,61,53,53,50,50,52,47,42,42,51,54,49,52,54,51,49,54,51,33,52,49,41,42,48,44,47,72,72,66,66,56,85,63,71,70,86,79,52,85,79,70,79,79,81,77,78,128